Protein AF-A0AAD5MJ75-F1 (afdb_monomer)

pLDDT: mean 92.87, std 4.5, range [61.44, 98.31]

Foldseek 3Di:
DDPVVVVVVVVVVVVVVLVVLCCDPPHPNHDDDDDDPPDPCVVHDPPPDPVNVVVVVVVVVVVVVVVVLVVVQVVAFDDDPPDTDDDPVVSD

Solvent-accessible surface area (backbone atoms only — not comparable to full-atom values): 5673 Å² total; per-residue (Å²): 135,56,73,68,56,54,52,53,51,50,53,51,52,51,54,54,47,53,58,50,34,28,68,30,90,90,37,96,64,44,48,87,84,85,78,61,83,83,46,93,60,51,97,53,64,59,87,92,33,74,63,37,56,50,52,53,52,50,51,56,49,53,53,50,54,52,51,52,51,51,51,55,43,71,77,66,37,46,75,54,89,92,62,59,45,70,58,67,85,78,79,105

Radius of gyration: 24.97 Å; Cα contacts (8 Å, |Δi|>4): 42; chains: 1; bounding box: 49×26×70 Å

Secondary structure (DSSP, 8-state):
--HHHHHHHHHHHHHHHHHHHHH-TTSTT--PPPP-TTSTTTTSPPTT-HHHHHHHHHHHHHHHHHHHHHHHHHHH-BS-TT--B--HHHH-

Organism: Parelaphostrongylus tenuis (NCBI:txid148309)

Mean predicted aligned error: 7.21 Å

Sequence (92 aa):
MSARETIRHFNAVAAKNEENLKKNPYSETYVEPRFDKTAHDYGRPPPGSKTEARGIKAGVHVCREILFLCEVINEHAEGEEPNKWIKFGRLF

Structure (mmCIF, N/CA/C/O backbone):
data_AF-A0AAD5MJ75-F1
#
_entry.id   AF-A0AAD5MJ75-F1
#
loop_
_atom_site.group_PDB
_atom_site.id
_atom_site.type_symbol
_atom_site.label_atom_id
_atom_site.label_alt_id
_atom_site.label_comp_id
_atom_site.label_asym_id
_atom_site.label_entity_id
_atom_site.label_seq_id
_atom_site.pdbx_PDB_ins_code
_atom_site.Cartn_x
_atom_site.Cartn_y
_atom_site.Cartn_z
_atom_site.occupancy
_atom_site.B_iso_or_equiv
_atom_site.auth_seq_id
_atom_site.auth_comp_id
_atom_site.auth_asym_id
_atom_site.auth_atom_id
_atom_site.pdbx_PDB_model_num
ATOM 1 N N . MET A 1 1 ? -0.033 -5.463 -42.706 1.00 61.44 1 MET A N 1
ATOM 2 C CA . MET A 1 1 ? 1.113 -4.992 -41.902 1.00 61.44 1 MET A CA 1
ATOM 3 C C . MET A 1 1 ? 2.319 -4.898 -42.813 1.00 61.44 1 MET A C 1
ATOM 5 O O . MET A 1 1 ? 2.654 -5.884 -43.461 1.00 61.44 1 MET A O 1
ATOM 9 N N . SER A 1 2 ? 2.899 -3.709 -42.937 1.00 86.12 2 SER A N 1
ATOM 10 C CA . SER A 1 2 ? 4.098 -3.471 -43.748 1.00 86.12 2 SER A CA 1
ATOM 11 C C . SER A 1 2 ? 5.340 -3.987 -43.015 1.00 86.12 2 SER A C 1
ATOM 13 O O . SER A 1 2 ? 5.433 -3.845 -41.798 1.00 86.12 2 SER A O 1
ATOM 15 N N . ALA A 1 3 ? 6.332 -4.528 -43.730 1.00 88.25 3 ALA A N 1
ATOM 16 C CA . ALA A 1 3 ? 7.586 -5.010 -43.133 1.00 88.25 3 ALA A CA 1
ATOM 17 C C . ALA A 1 3 ? 8.271 -3.949 -42.244 1.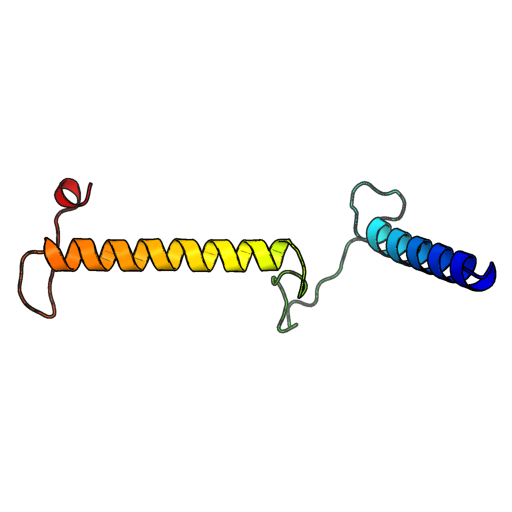00 88.25 3 ALA A C 1
ATOM 19 O O . ALA A 1 3 ? 8.874 -4.270 -41.221 1.00 88.25 3 ALA A O 1
ATOM 20 N N . ARG A 1 4 ? 8.109 -2.662 -42.584 1.00 89.56 4 ARG A N 1
ATOM 21 C CA . ARG A 1 4 ? 8.615 -1.534 -41.785 1.00 89.56 4 ARG A CA 1
ATOM 22 C C . ARG A 1 4 ? 7.930 -1.420 -40.419 1.00 89.56 4 ARG A C 1
ATOM 24 O O . ARG A 1 4 ? 8.588 -1.076 -39.442 1.00 89.56 4 ARG A O 1
ATOM 31 N N . GLU A 1 5 ? 6.634 -1.714 -40.337 1.00 92.69 5 GLU A N 1
ATOM 32 C CA . GLU A 1 5 ? 5.873 -1.698 -39.079 1.00 92.69 5 GLU A CA 1
ATOM 33 C C . GLU A 1 5 ? 6.312 -2.844 -38.167 1.00 92.69 5 GLU A C 1
ATOM 35 O O . GLU A 1 5 ? 6.523 -2.633 -36.973 1.00 92.69 5 GLU A O 1
ATOM 40 N N . THR A 1 6 ? 6.530 -4.032 -38.735 1.00 92.81 6 THR A N 1
ATOM 41 C CA . THR A 1 6 ? 7.022 -5.201 -37.996 1.00 92.81 6 THR A CA 1
ATOM 42 C C . THR A 1 6 ? 8.422 -4.961 -37.433 1.00 92.81 6 THR A C 1
ATOM 44 O O . THR A 1 6 ? 8.644 -5.205 -36.249 1.00 92.81 6 THR A O 1
ATOM 47 N N . ILE A 1 7 ? 9.346 -4.412 -38.234 1.00 93.94 7 ILE A N 1
ATOM 48 C CA . ILE A 1 7 ? 10.700 -4.054 -37.773 1.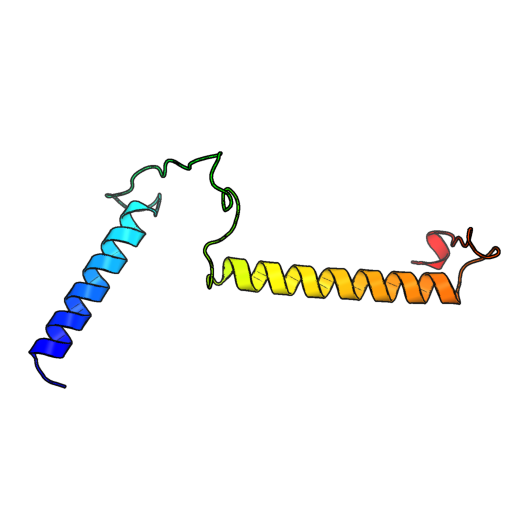00 93.94 7 ILE A CA 1
ATOM 49 C C . ILE A 1 7 ? 10.629 -3.008 -36.655 1.00 93.94 7 ILE A C 1
ATOM 51 O O . ILE A 1 7 ? 11.301 -3.141 -35.633 1.00 93.94 7 ILE A O 1
ATOM 55 N N . ARG A 1 8 ? 9.777 -1.984 -36.805 1.00 94.81 8 ARG A N 1
ATOM 56 C CA . ARG A 1 8 ? 9.581 -0.966 -35.764 1.00 94.81 8 ARG A CA 1
ATOM 57 C C . ARG A 1 8 ? 9.072 -1.582 -34.460 1.00 94.81 8 ARG A C 1
ATOM 59 O O . ARG A 1 8 ? 9.571 -1.229 -33.394 1.00 94.81 8 ARG A O 1
ATOM 66 N N . HIS A 1 9 ? 8.099 -2.487 -34.538 1.00 92.44 9 HIS A N 1
ATOM 67 C CA . HIS A 1 9 ? 7.566 -3.170 -33.363 1.00 92.44 9 HIS A CA 1
ATOM 68 C C . HIS A 1 9 ? 8.628 -4.049 -32.693 1.00 92.44 9 HIS A C 1
ATOM 70 O O . HIS A 1 9 ? 8.802 -3.969 -31.479 1.00 92.44 9 HIS A O 1
ATOM 76 N N . PHE A 1 10 ? 9.386 -4.818 -33.478 1.00 95.50 10 PHE A N 1
ATOM 77 C CA . PHE A 1 10 ? 10.473 -5.654 -32.973 1.00 95.50 10 PHE A CA 1
ATOM 78 C C . PHE A 1 10 ? 11.529 -4.829 -32.230 1.00 95.50 10 PHE A C 1
ATOM 80 O O . PHE A 1 10 ? 11.868 -5.143 -31.091 1.00 95.50 10 PHE A O 1
ATOM 87 N N . ASN A 1 11 ? 11.972 -3.718 -32.822 1.00 95.69 11 ASN A N 1
ATOM 88 C CA . ASN A 1 11 ? 12.946 -2.829 -32.191 1.00 95.69 11 ASN A CA 1
ATOM 89 C C . ASN A 1 11 ? 12.406 -2.211 -30.890 1.00 95.69 11 ASN A C 1
ATOM 91 O O . ASN A 1 11 ? 13.140 -2.100 -29.912 1.00 95.69 11 ASN A O 1
ATOM 95 N N . ALA A 1 12 ? 11.117 -1.854 -30.844 1.00 95.56 12 ALA A N 1
ATOM 96 C CA . ALA A 1 12 ? 10.489 -1.336 -29.628 1.00 95.56 12 ALA A CA 1
ATOM 97 C C . ALA A 1 12 ? 10.425 -2.391 -28.508 1.00 95.56 12 ALA A C 1
ATOM 99 O O . ALA A 1 12 ? 10.671 -2.078 -27.342 1.00 95.56 12 ALA A O 1
ATOM 100 N N . VAL A 1 13 ? 10.122 -3.646 -28.854 1.00 94.44 13 VAL A N 1
ATOM 101 C CA . VAL A 1 13 ? 10.128 -4.764 -27.900 1.00 94.44 13 VAL A CA 1
ATOM 102 C C . VAL A 1 13 ? 11.54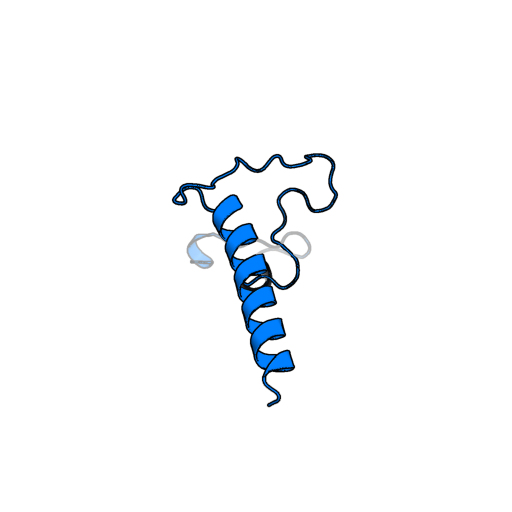5 -5.039 -27.398 1.00 94.44 13 VAL A C 1
ATOM 104 O O . VAL A 1 13 ? 11.728 -5.203 -26.192 1.00 94.44 13 VAL A O 1
ATOM 107 N N . ALA A 1 14 ? 12.542 -5.032 -28.286 1.00 94.38 14 ALA A N 1
ATOM 108 C CA . ALA A 1 14 ? 13.944 -5.226 -27.926 1.00 94.38 14 ALA A CA 1
ATOM 109 C C . ALA A 1 14 ? 14.432 -4.151 -26.941 1.00 94.38 14 ALA A C 1
ATOM 111 O O . ALA A 1 14 ? 14.959 -4.495 -25.885 1.00 94.38 14 ALA A O 1
ATOM 112 N N . ALA A 1 15 ? 14.159 -2.872 -27.225 1.00 94.38 15 ALA A N 1
ATOM 113 C CA . ALA A 1 15 ? 14.519 -1.764 -26.339 1.00 94.38 15 ALA A CA 1
ATOM 114 C C . ALA A 1 15 ? 13.857 -1.893 -24.955 1.00 94.38 15 ALA A C 1
ATOM 116 O O . ALA A 1 15 ? 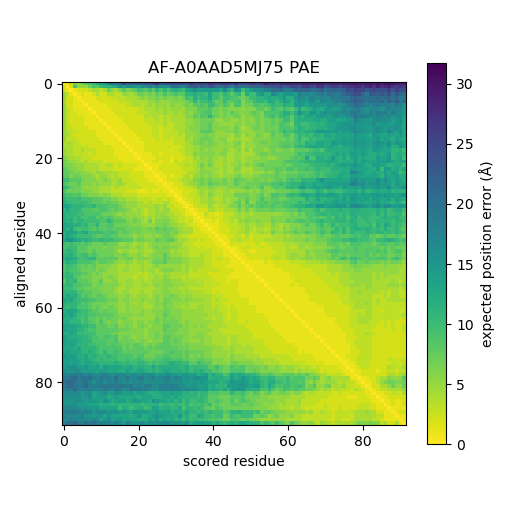14.522 -1.797 -23.926 1.00 94.38 15 ALA A O 1
ATOM 117 N N . LYS A 1 16 ? 12.552 -2.199 -24.912 1.00 93.00 16 LYS A N 1
ATOM 118 C CA . LYS A 1 16 ? 11.832 -2.411 -23.646 1.00 93.00 16 LYS A CA 1
ATOM 119 C C . LYS A 1 16 ? 12.385 -3.602 -22.858 1.00 93.00 16 LYS A C 1
ATOM 121 O O . LYS A 1 16 ? 12.421 -3.568 -21.629 1.00 93.00 16 LYS A O 1
ATOM 126 N N . ASN A 1 17 ? 12.771 -4.675 -23.544 1.00 93.19 17 ASN A N 1
ATOM 127 C CA . ASN A 1 17 ? 13.358 -5.841 -22.898 1.00 93.19 17 ASN A CA 1
ATOM 128 C C . ASN A 1 17 ? 14.720 -5.504 -22.283 1.00 93.19 17 ASN A C 1
ATOM 130 O O . ASN A 1 17 ? 14.966 -5.852 -21.132 1.00 93.19 17 ASN A O 1
ATOM 134 N N . GLU A 1 18 ? 15.560 -4.764 -23.005 1.0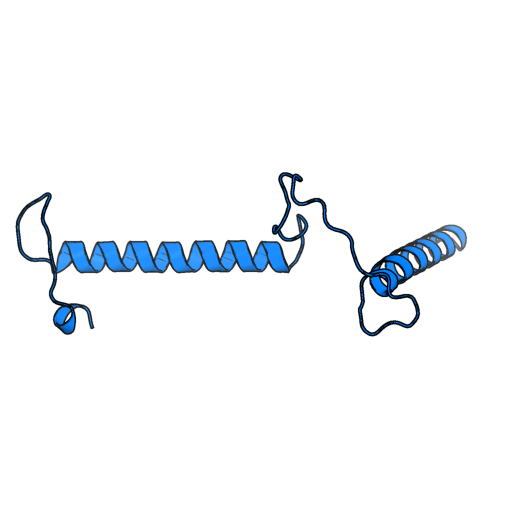0 93.44 18 GLU A N 1
ATOM 135 C CA . GLU A 1 18 ? 16.859 -4.306 -22.508 1.00 93.44 18 GLU A CA 1
ATOM 136 C C . GLU A 1 18 ? 16.719 -3.470 -21.223 1.00 93.44 18 GLU A C 1
ATOM 138 O O . GLU A 1 18 ? 17.431 -3.705 -20.245 1.00 93.44 18 GLU A O 1
ATOM 143 N N . GLU A 1 19 ? 15.752 -2.548 -21.173 1.00 91.00 19 GLU A N 1
ATOM 144 C CA . GLU A 1 19 ? 15.464 -1.768 -19.961 1.00 91.00 19 GLU A CA 1
ATOM 145 C C . GLU A 1 19 ? 15.014 -2.634 -18.775 1.00 91.00 19 GLU A C 1
ATOM 147 O O . GLU A 1 19 ? 15.381 -2.358 -17.630 1.00 91.00 19 GLU A O 1
ATOM 152 N N . ASN A 1 20 ? 14.215 -3.676 -19.026 1.00 89.94 20 ASN A N 1
ATOM 153 C CA . ASN A 1 20 ? 13.760 -4.586 -17.974 1.00 89.94 20 ASN A CA 1
ATOM 154 C C . ASN A 1 20 ? 14.896 -5.468 -17.456 1.00 89.94 20 ASN A C 1
ATOM 156 O O . ASN A 1 20 ? 14.984 -5.686 -16.248 1.00 89.94 20 ASN A O 1
ATOM 160 N N . LEU A 1 21 ? 15.770 -5.949 -18.346 1.00 93.00 21 LEU A N 1
ATOM 161 C CA . LEU A 1 21 ? 16.944 -6.727 -17.961 1.00 93.00 21 LEU A CA 1
ATOM 162 C C . LEU A 1 21 ? 17.856 -5.888 -17.065 1.00 93.00 21 LEU A C 1
ATOM 164 O O . LEU A 1 21 ? 18.166 -6.321 -15.964 1.00 93.00 21 LEU A O 1
ATOM 168 N N . LYS A 1 22 ? 18.145 -4.632 -17.425 1.00 93.38 22 LYS A N 1
ATOM 169 C CA . LYS A 1 22 ? 18.949 -3.731 -16.573 1.00 93.38 22 LYS A CA 1
ATOM 170 C C . LYS A 1 22 ? 18.430 -3.594 -15.137 1.00 93.38 22 LYS A C 1
ATOM 172 O O . LYS A 1 22 ? 19.226 -3.377 -14.235 1.00 93.38 22 LYS A O 1
ATOM 177 N N . LYS A 1 23 ? 17.123 -3.750 -14.902 1.00 89.56 23 LYS A N 1
ATOM 178 C CA . LYS A 1 23 ? 16.500 -3.680 -13.564 1.00 89.56 23 LYS A CA 1
ATOM 179 C C . LYS A 1 23 ? 16.340 -5.043 -12.881 1.00 89.56 23 LYS A C 1
ATOM 181 O O . LYS A 1 23 ? 15.971 -5.089 -11.711 1.00 89.56 23 LYS A O 1
ATOM 186 N N . ASN A 1 24 ? 16.556 -6.143 -13.598 1.00 90.94 24 ASN A N 1
ATOM 187 C CA . ASN A 1 24 ? 16.371 -7.495 -13.089 1.00 90.94 24 ASN A CA 1
ATOM 188 C C . ASN A 1 24 ? 17.667 -8.002 -12.430 1.00 90.94 24 ASN A C 1
ATOM 190 O O . ASN A 1 24 ? 18.634 -8.226 -13.161 1.00 90.94 24 ASN A O 1
ATOM 194 N N . PRO A 1 25 ? 17.681 -8.261 -11.107 1.00 92.62 25 PRO A N 1
ATOM 195 C CA . PRO A 1 25 ? 18.871 -8.734 -10.393 1.00 92.62 25 PRO A CA 1
ATOM 196 C C . PRO A 1 25 ? 19.367 -10.113 -10.852 1.00 92.62 25 PRO A C 1
ATOM 198 O O . PRO A 1 25 ? 20.487 -10.493 -10.533 1.00 92.62 25 PRO A O 1
ATOM 201 N N . TYR A 1 26 ? 18.554 -10.860 -11.602 1.00 94.44 26 TYR A N 1
ATOM 202 C CA . TYR A 1 26 ? 18.908 -12.168 -12.158 1.00 94.44 26 TYR A CA 1
ATOM 203 C C . TYR A 1 26 ? 19.391 -12.105 -13.615 1.00 94.44 26 TYR A C 1
ATOM 205 O O . TYR A 1 26 ? 19.507 -13.144 -14.260 1.00 94.44 26 TYR A O 1
ATOM 213 N N . SER A 1 27 ? 19.612 -10.910 -14.169 1.00 93.56 27 SER A N 1
ATOM 214 C CA . SER A 1 27 ? 20.148 -10.750 -15.524 1.00 93.56 27 SER A CA 1
ATOM 215 C C . SER A 1 27 ? 21.643 -10.432 -15.511 1.00 93.56 27 SER A C 1
ATOM 217 O O . SER A 1 27 ? 22.144 -9.794 -14.588 1.00 93.56 27 SER A O 1
ATOM 219 N N . GLU A 1 28 ? 22.347 -10.812 -16.576 1.00 93.56 28 GLU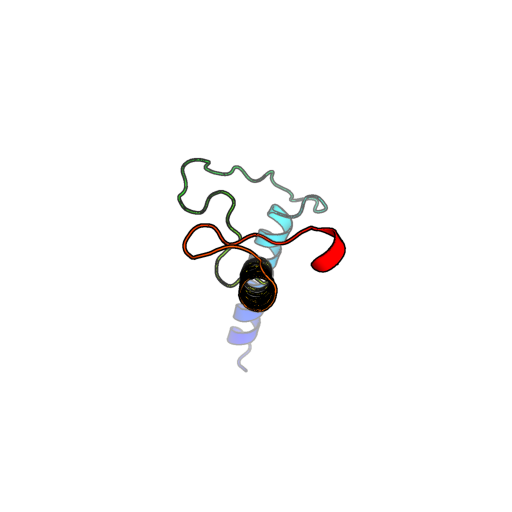 A N 1
ATOM 220 C CA . GLU A 1 28 ? 23.774 -10.501 -16.743 1.00 93.56 28 GLU A CA 1
ATOM 221 C C . GLU A 1 28 ? 24.040 -8.995 -16.896 1.00 93.56 28 GLU A C 1
ATOM 223 O O . GLU A 1 28 ? 25.104 -8.507 -16.531 1.00 93.56 28 GLU A O 1
ATOM 228 N N . THR A 1 29 ? 23.065 -8.241 -17.410 1.00 93.81 29 THR A N 1
ATOM 229 C CA . THR A 1 29 ? 23.164 -6.790 -17.635 1.00 93.81 29 THR A CA 1
ATOM 230 C C . THR A 1 29 ? 22.588 -5.970 -16.482 1.00 93.81 29 THR A C 1
ATOM 232 O O . THR A 1 29 ? 22.238 -4.805 -16.681 1.00 93.81 29 THR A O 1
ATOM 235 N N . TYR A 1 30 ? 22.404 -6.575 -15.307 1.00 94.56 30 TYR A N 1
ATOM 236 C CA . TYR A 1 30 ? 21.819 -5.899 -14.158 1.00 94.56 30 TYR A CA 1
ATOM 237 C C . TYR A 1 30 ? 22.654 -4.691 -13.735 1.00 94.56 30 TYR A C 1
ATOM 239 O O . TYR A 1 30 ? 23.874 -4.764 -13.590 1.00 94.56 30 TYR A O 1
ATOM 247 N N . VAL A 1 31 ? 21.968 -3.582 -13.485 1.00 91.94 31 VAL A N 1
ATOM 248 C CA . VAL A 1 31 ? 22.540 -2.380 -12.896 1.00 91.94 31 VAL A CA 1
ATOM 249 C C . VAL A 1 31 ? 21.729 -2.054 -11.655 1.00 91.94 31 VAL A C 1
ATOM 251 O O . VAL A 1 31 ? 20.509 -1.908 -11.721 1.00 91.94 31 VAL A O 1
ATOM 254 N N . GLU A 1 32 ? 22.413 -1.918 -10.521 1.00 88.62 32 GLU A N 1
ATOM 255 C CA . GLU A 1 32 ? 21.763 -1.554 -9.268 1.00 88.62 32 GLU A CA 1
ATOM 256 C C . GLU A 1 32 ? 21.043 -0.199 -9.412 1.00 88.62 32 GLU A C 1
ATOM 258 O O . GLU A 1 32 ? 21.680 0.814 -9.736 1.00 88.62 32 GLU A O 1
ATOM 263 N N . PRO A 1 33 ? 19.715 -0.147 -9.199 1.00 85.19 33 PRO A N 1
ATOM 264 C CA . PRO A 1 33 ? 18.964 1.084 -9.352 1.00 85.19 33 PRO A CA 1
ATOM 265 C C . PRO A 1 33 ? 19.320 2.062 -8.231 1.00 85.19 33 PRO A C 1
ATOM 267 O O . PRO A 1 33 ? 19.188 1.762 -7.045 1.00 85.19 33 PRO A O 1
ATOM 270 N N . ARG A 1 34 ? 19.730 3.275 -8.609 1.00 86.12 34 ARG A N 1
ATOM 271 C CA . ARG A 1 34 ? 19.879 4.395 -7.674 1.00 86.12 34 ARG A CA 1
ATOM 272 C C . ARG A 1 34 ? 18.572 5.166 -7.611 1.00 86.12 34 ARG A C 1
ATOM 274 O O . ARG A 1 34 ? 18.138 5.727 -8.613 1.00 86.12 34 ARG A O 1
ATOM 281 N N . PHE A 1 35 ? 17.962 5.198 -6.434 1.00 86.19 35 PHE A N 1
ATOM 282 C CA . PHE A 1 35 ? 16.715 5.918 -6.213 1.00 86.19 35 PHE A CA 1
ATOM 283 C C . PHE A 1 35 ? 16.970 7.289 -5.589 1.00 86.19 35 PHE A C 1
ATOM 285 O O . PHE A 1 35 ? 17.731 7.413 -4.627 1.00 86.19 35 PHE A O 1
ATOM 292 N N . ASP A 1 36 ? 16.287 8.305 -6.110 1.00 91.62 36 ASP A N 1
ATOM 293 C CA . ASP A 1 36 ? 16.232 9.624 -5.493 1.00 91.62 36 ASP A CA 1
ATOM 294 C C . ASP A 1 36 ? 15.224 9.611 -4.339 1.00 91.62 36 ASP A C 1
ATOM 296 O O . ASP A 1 36 ? 14.020 9.486 -4.547 1.00 91.62 36 ASP A O 1
ATOM 300 N N . LYS A 1 37 ? 15.727 9.742 -3.108 1.00 91.69 37 LYS A N 1
ATOM 301 C CA . LYS A 1 37 ? 14.909 9.751 -1.885 1.00 91.69 37 LYS A CA 1
ATOM 302 C C . LYS A 1 37 ? 14.090 11.030 -1.711 1.00 91.69 37 LYS A C 1
ATOM 304 O O . LYS A 1 37 ? 13.208 11.062 -0.858 1.00 91.69 37 LYS A O 1
ATOM 309 N N . THR A 1 38 ? 14.410 12.080 -2.464 1.00 95.12 38 THR A N 1
ATOM 310 C CA . THR A 1 38 ? 13.702 13.367 -2.427 1.00 95.12 38 THR A CA 1
ATOM 311 C C . THR A 1 38 ? 12.598 13.462 -3.475 1.00 95.12 38 THR A C 1
ATOM 313 O O . THR A 1 38 ? 11.792 14.391 -3.433 1.00 95.12 38 THR A O 1
ATOM 316 N N . ALA A 1 39 ? 12.516 12.481 -4.378 1.00 92.62 39 ALA A N 1
ATOM 317 C CA . ALA A 1 39 ? 11.454 12.406 -5.363 1.00 92.62 39 ALA A CA 1
ATOM 318 C C . ALA A 1 39 ? 10.085 12.224 -4.687 1.00 92.62 39 ALA A C 1
ATOM 320 O O . ALA A 1 39 ? 9.924 11.438 -3.753 1.00 92.62 39 ALA A O 1
ATOM 321 N N . HIS A 1 40 ? 9.072 12.934 -5.189 1.00 91.88 40 HIS A N 1
ATOM 322 C CA . HIS A 1 40 ? 7.702 12.883 -4.663 1.00 91.88 40 HIS A CA 1
ATOM 323 C C . HIS A 1 40 ? 7.086 11.469 -4.719 1.00 91.88 40 HIS A C 1
ATOM 325 O O . HIS A 1 40 ? 6.237 11.101 -3.904 1.00 91.88 40 HIS A O 1
ATOM 331 N N . ASP A 1 41 ? 7.500 10.673 -5.698 1.00 89.06 41 ASP A N 1
ATOM 332 C CA . ASP A 1 41 ? 7.065 9.300 -5.925 1.00 89.06 41 ASP A CA 1
ATOM 333 C C . ASP A 1 41 ? 8.037 8.255 -5.359 1.00 89.06 41 ASP A C 1
ATOM 335 O O . ASP A 1 41 ? 7.856 7.057 -5.590 1.00 89.06 41 ASP A O 1
ATOM 339 N N . TYR A 1 42 ? 9.032 8.665 -4.565 1.00 91.88 42 TYR A N 1
ATOM 340 C CA . TYR A 1 42 ? 9.914 7.724 -3.885 1.00 91.88 42 TYR A CA 1
ATOM 341 C C . TYR A 1 42 ? 9.107 6.754 -3.008 1.00 91.88 42 TYR A C 1
ATOM 343 O O . TYR A 1 42 ? 8.239 7.147 -2.227 1.00 91.88 42 TYR A O 1
ATOM 351 N N . GLY A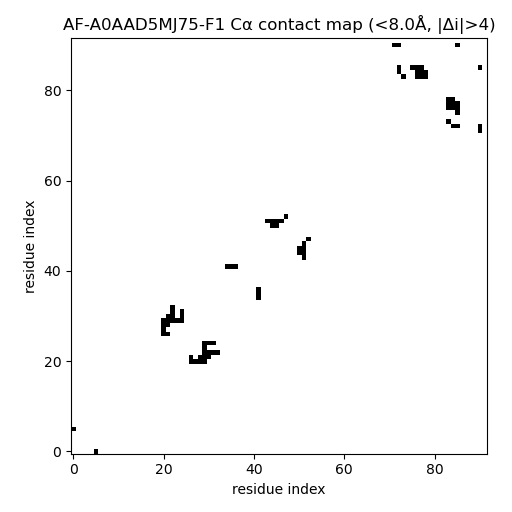 1 43 ? 9.378 5.454 -3.155 1.00 88.81 43 GLY A N 1
ATOM 352 C CA . GLY A 1 43 ? 8.646 4.395 -2.456 1.00 88.81 43 GLY A CA 1
ATOM 353 C C . GLY A 1 43 ? 7.240 4.117 -3.002 1.00 88.81 43 GLY A C 1
ATOM 354 O O . GLY A 1 43 ? 6.541 3.262 -2.452 1.00 88.81 43 GLY A O 1
ATOM 355 N N . ARG A 1 44 ? 6.814 4.783 -4.083 1.00 91.19 44 ARG A N 1
ATOM 356 C CA . ARG A 1 44 ? 5.547 4.491 -4.761 1.00 91.19 44 ARG A CA 1
ATOM 357 C C . ARG A 1 44 ? 5.763 3.543 -5.943 1.00 91.19 44 ARG A C 1
ATOM 359 O O . ARG A 1 44 ? 6.793 3.602 -6.616 1.00 91.19 44 ARG A O 1
ATOM 366 N N . PRO A 1 45 ? 4.805 2.642 -6.218 1.00 92.12 45 PRO A N 1
ATOM 367 C CA . PRO A 1 45 ? 4.847 1.850 -7.436 1.00 92.12 45 PRO A CA 1
ATOM 368 C C . PRO A 1 45 ? 4.701 2.759 -8.668 1.00 92.12 45 PRO A C 1
ATOM 370 O O . PRO A 1 45 ? 4.031 3.789 -8.581 1.00 92.12 45 PRO A O 1
ATOM 373 N N . PRO A 1 46 ? 5.253 2.368 -9.831 1.00 90.25 46 PRO A N 1
ATOM 374 C CA . PRO A 1 46 ? 5.070 3.129 -11.059 1.00 90.25 46 PRO A CA 1
ATOM 375 C C . PRO A 1 46 ? 3.579 3.305 -11.396 1.00 90.25 46 PRO A C 1
ATOM 377 O O . PRO A 1 46 ? 2.828 2.321 -11.280 1.00 90.25 46 PRO A O 1
ATOM 380 N N . PRO A 1 47 ? 3.157 4.494 -11.860 1.00 91.56 47 PRO A N 1
ATOM 381 C CA . PRO A 1 47 ? 1.785 4.731 -12.293 1.00 91.56 47 PRO A CA 1
ATOM 382 C C . PRO A 1 47 ? 1.358 3.765 -13.404 1.00 91.56 47 PRO A C 1
ATOM 384 O O . PRO A 1 47 ? 2.126 3.462 -14.321 1.00 91.56 47 PRO A O 1
ATOM 387 N N . GLY A 1 48 ? 0.138 3.246 -13.315 1.00 93.31 48 GLY A N 1
ATOM 388 C CA . GLY A 1 48 ? -0.420 2.250 -14.231 1.00 93.31 48 GLY A CA 1
ATOM 389 C C . GLY A 1 48 ? 0.138 0.834 -14.049 1.00 93.31 48 GLY A C 1
ATOM 390 O O . GLY A 1 48 ? -0.232 -0.078 -14.794 1.00 93.31 48 GLY A O 1
ATOM 391 N N . SER A 1 49 ? 1.028 0.605 -13.079 1.00 93.81 49 SER A N 1
ATOM 392 C CA . SER A 1 49 ? 1.566 -0.732 -12.828 1.00 93.81 49 SER A CA 1
ATOM 393 C C . SER A 1 49 ? 0.542 -1.645 -12.147 1.00 93.81 49 SER A C 1
ATOM 395 O O . SER A 1 49 ? -0.335 -1.221 -11.395 1.00 93.81 49 SER A O 1
ATOM 397 N N . LYS A 1 50 ? 0.702 -2.963 -12.327 1.00 95.44 50 LYS A N 1
ATOM 398 C CA . LYS A 1 50 ? -0.106 -3.954 -11.593 1.00 95.44 50 LYS A CA 1
ATOM 399 C C . LYS A 1 50 ? 0.070 -3.835 -10.074 1.00 95.44 50 LYS A C 1
ATOM 401 O O . LYS A 1 50 ? -0.832 -4.207 -9.332 1.00 95.44 50 LYS A O 1
ATOM 406 N N . THR A 1 51 ? 1.228 -3.365 -9.611 1.00 95.06 51 THR A N 1
ATOM 407 C CA . THR A 1 51 ? 1.495 -3.156 -8.183 1.00 95.06 51 THR A CA 1
ATOM 408 C C . THR A 1 51 ? 0.656 -2.010 -7.632 1.00 95.06 51 THR A C 1
ATOM 410 O O . THR A 1 51 ? 0.023 -2.194 -6.597 1.00 95.06 51 THR A O 1
ATOM 413 N N . GLU A 1 52 ? 0.568 -0.888 -8.350 1.00 95.94 52 GLU A N 1
ATOM 414 C CA . GLU A 1 52 ? -0.328 0.218 -7.992 1.00 95.94 52 GLU A CA 1
ATOM 415 C C . GLU A 1 52 ? -1.789 -0.247 -7.940 1.00 95.94 52 GLU A C 1
ATOM 417 O O . GLU A 1 52 ? -2.455 -0.077 -6.920 1.00 95.94 52 GLU A O 1
ATOM 422 N N . ALA A 1 53 ? -2.260 -0.935 -8.986 1.00 97.31 53 ALA A N 1
ATOM 423 C CA . ALA A 1 53 ? -3.630 -1.444 -9.042 1.00 97.31 53 ALA A CA 1
ATOM 424 C C . ALA A 1 53 ? -3.970 -2.377 -7.862 1.00 97.31 53 ALA A C 1
ATOM 426 O O . ALA A 1 53 ? -5.060 -2.299 -7.291 1.00 97.31 53 ALA A O 1
ATOM 427 N N . ARG A 1 54 ? -3.033 -3.250 -7.460 1.00 97.69 54 ARG A N 1
ATOM 428 C CA . ARG A 1 54 ? -3.202 -4.098 -6.268 1.00 97.69 54 ARG A CA 1
ATOM 429 C C . ARG A 1 54 ? -3.232 -3.278 -4.980 1.00 97.69 54 ARG A C 1
ATOM 431 O O . ARG A 1 54 ? -4.065 -3.569 -4.128 1.00 97.69 54 ARG A O 1
ATOM 438 N N . GLY A 1 55 ? -2.370 -2.269 -4.853 1.00 96.25 55 GLY A N 1
ATOM 439 C CA . GLY A 1 55 ? -2.349 -1.368 -3.698 1.00 96.25 55 GLY A CA 1
ATOM 440 C C . GLY A 1 55 ? -3.674 -0.626 -3.523 1.00 96.25 55 GLY A C 1
ATOM 441 O O . GLY A 1 55 ? -4.246 -0.643 -2.437 1.00 96.25 55 GLY A O 1
ATOM 442 N N . ILE A 1 56 ? -4.218 -0.075 -4.613 1.00 96.62 56 ILE A N 1
ATOM 443 C CA . ILE A 1 56 ? -5.533 0.584 -4.616 1.00 96.62 56 ILE A CA 1
ATOM 444 C C . ILE A 1 56 ? -6.626 -0.402 -4.192 1.00 96.62 56 ILE A C 1
ATOM 446 O O . ILE A 1 56 ? -7.419 -0.102 -3.300 1.00 96.62 56 ILE A O 1
ATOM 450 N N . LYS A 1 57 ? 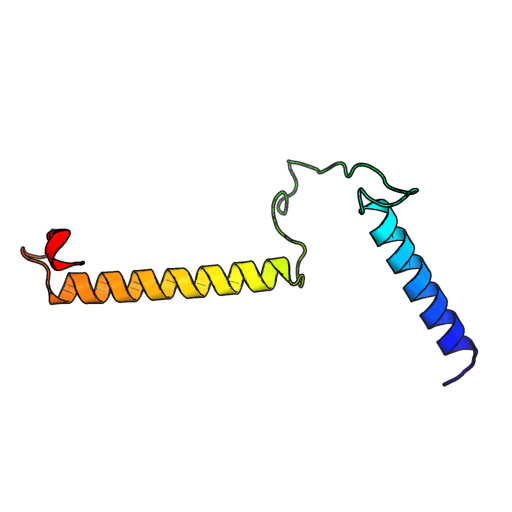-6.655 -1.601 -4.789 1.00 98.00 57 LYS A N 1
ATOM 451 C CA . LYS A 1 57 ? -7.654 -2.626 -4.455 1.00 98.00 57 LYS A CA 1
ATOM 452 C C . LYS A 1 57 ? -7.593 -3.030 -2.978 1.00 98.00 57 LYS A C 1
ATOM 454 O O . LYS A 1 57 ? -8.641 -3.160 -2.351 1.00 98.00 57 LYS A O 1
ATOM 459 N N . ALA A 1 58 ? -6.391 -3.224 -2.434 1.00 97.69 58 ALA A N 1
ATOM 460 C CA . ALA A 1 58 ? -6.195 -3.555 -1.026 1.00 97.69 58 ALA A CA 1
ATOM 461 C C . ALA A 1 58 ? -6.671 -2.418 -0.109 1.00 97.69 58 ALA A C 1
ATOM 463 O O . ALA A 1 58 ? -7.400 -2.681 0.841 1.00 97.69 58 ALA A O 1
ATOM 464 N N . GLY A 1 59 ? -6.339 -1.164 -0.438 1.00 97.38 59 GLY A N 1
ATOM 465 C CA . GLY A 1 59 ? -6.810 0.006 0.306 1.00 97.38 59 GLY A CA 1
ATOM 466 C C . GLY A 1 59 ? -8.336 0.096 0.338 1.00 97.38 59 GLY A C 1
ATOM 467 O O . GLY A 1 59 ? -8.923 0.192 1.410 1.00 97.38 59 GLY A O 1
ATOM 468 N N . VAL A 1 60 ? -8.991 -0.040 -0.820 1.00 98.25 60 VAL A N 1
ATOM 469 C CA . VAL A 1 60 ? -10.462 -0.058 -0.911 1.00 98.25 60 VAL A CA 1
ATOM 470 C C . VAL A 1 60 ? -11.063 -1.190 -0.077 1.00 98.25 60 VAL A C 1
ATOM 472 O O . VAL A 1 60 ? -12.072 -0.980 0.590 1.00 98.25 60 VAL A O 1
ATOM 475 N N . HIS A 1 61 ? -10.466 -2.382 -0.110 1.00 98.31 61 HIS A N 1
ATOM 476 C CA . HIS A 1 61 ? -10.949 -3.516 0.672 1.00 98.31 61 HIS A CA 1
ATOM 477 C C . HIS A 1 61 ? -10.854 -3.245 2.178 1.00 98.31 61 HIS A C 1
ATOM 479 O O . HIS A 1 61 ? -11.868 -3.342 2.857 1.00 98.31 61 HIS A O 1
ATOM 485 N N . VAL A 1 62 ? -9.692 -2.815 2.679 1.00 98.31 62 VAL A N 1
ATOM 486 C CA . VAL A 1 62 ? -9.497 -2.504 4.106 1.00 98.31 62 VAL A CA 1
ATOM 487 C C . VAL A 1 62 ? -10.424 -1.380 4.569 1.00 98.31 62 VAL A C 1
ATOM 489 O O . VAL A 1 62 ? -11.024 -1.487 5.632 1.00 98.31 62 VAL A O 1
ATOM 492 N N . CYS A 1 63 ? -10.610 -0.328 3.765 1.00 98.19 63 CYS A N 1
ATOM 493 C CA . CYS A 1 63 ? -11.559 0.739 4.089 1.00 98.19 63 CYS A CA 1
ATOM 494 C C . CYS A 1 63 ? -12.992 0.216 4.257 1.00 98.19 63 CYS A C 1
ATOM 496 O O . CYS A 1 63 ? -13.699 0.678 5.148 1.00 98.19 63 CYS A O 1
ATOM 498 N N . ARG A 1 64 ? -13.424 -0.746 3.432 1.00 98.25 64 ARG A N 1
ATOM 499 C CA . ARG A 1 64 ? -14.751 -1.367 3.572 1.00 98.25 64 ARG A CA 1
ATOM 500 C C . ARG A 1 64 ? -14.868 -2.179 4.859 1.00 98.25 64 ARG A C 1
ATOM 502 O O . ARG A 1 64 ? -15.879 -2.052 5.534 1.00 98.25 64 ARG A O 1
ATOM 509 N N . GLU A 1 65 ? -13.837 -2.942 5.218 1.00 98.06 65 GLU A N 1
ATOM 510 C CA . GLU A 1 65 ? -13.812 -3.690 6.485 1.00 98.06 65 GLU A CA 1
ATOM 511 C C . GLU A 1 65 ? -13.867 -2.750 7.699 1.00 98.06 65 GLU A C 1
ATOM 513 O O . GLU A 1 65 ? -14.563 -3.030 8.668 1.00 98.06 65 GLU A O 1
ATOM 518 N N . ILE A 1 66 ? -13.183 -1.600 7.638 1.00 97.44 66 ILE A N 1
ATOM 519 C CA . ILE A 1 66 ? -13.233 -0.583 8.700 1.00 97.44 66 ILE A CA 1
ATOM 520 C C . ILE A 1 66 ? -14.637 0.016 8.822 1.00 97.44 66 ILE A C 1
ATOM 522 O O . ILE A 1 66 ? -15.128 0.177 9.935 1.00 97.44 66 ILE A O 1
ATOM 526 N N . LEU A 1 67 ? -15.291 0.339 7.702 1.00 97.56 67 LEU A N 1
ATOM 527 C CA . LEU A 1 67 ? -16.663 0.857 7.725 1.00 97.56 67 LEU A CA 1
ATOM 528 C C . LEU A 1 67 ? -17.629 -0.161 8.332 1.00 97.56 67 LEU A C 1
ATOM 530 O O . LEU A 1 67 ? -18.375 0.188 9.241 1.00 97.56 67 LEU A O 1
ATOM 534 N N . PHE A 1 68 ? -17.542 -1.418 7.897 1.00 96.75 68 PHE A N 1
ATOM 535 C CA . PHE A 1 68 ? -18.331 -2.507 8.464 1.00 96.75 68 PHE A CA 1
ATOM 536 C C . PHE A 1 68 ? -18.080 -2.663 9.971 1.00 96.75 68 PHE A C 1
ATOM 538 O O . PHE A 1 68 ? -19.018 -2.756 10.756 1.00 96.75 68 PHE A O 1
ATOM 545 N N . LEU A 1 69 ? -16.818 -2.609 10.405 1.00 95.12 69 LEU A N 1
ATOM 546 C CA . LEU A 1 69 ? -16.469 -2.632 11.824 1.00 95.12 69 LEU A CA 1
ATOM 547 C C . LEU A 1 69 ? -17.120 -1.469 12.592 1.00 95.12 69 LEU A C 1
ATOM 549 O O . LEU A 1 69 ? -17.664 -1.676 13.675 1.00 95.12 69 LEU A O 1
ATOM 553 N N . CYS A 1 70 ? -17.084 -0.254 12.046 1.00 93.62 70 CYS A N 1
ATOM 554 C CA . CYS A 1 70 ? -17.727 0.905 12.661 1.00 93.62 70 CYS A CA 1
ATOM 555 C C . CYS A 1 70 ? -19.252 0.745 12.755 1.00 93.62 70 CYS A C 1
ATOM 557 O O . CYS A 1 70 ? -19.824 1.126 13.774 1.00 93.62 70 CYS A O 1
ATOM 559 N N . GLU A 1 71 ? -19.899 0.168 11.740 1.00 94.38 71 GLU A N 1
ATOM 560 C CA . GLU A 1 71 ? -21.337 -0.142 11.751 1.00 94.38 71 GLU A CA 1
ATOM 561 C C . GLU A 1 71 ? -21.675 -1.147 12.862 1.00 94.38 71 GLU A C 1
ATOM 563 O O . GLU A 1 71 ? -22.518 -0.860 13.712 1.00 94.38 71 GLU A O 1
ATOM 568 N N . VAL A 1 72 ? -20.933 -2.257 12.939 1.00 94.00 72 VAL A N 1
ATOM 569 C CA . VAL A 1 72 ? -21.093 -3.289 13.980 1.00 94.00 72 VAL A CA 1
ATOM 570 C C . VAL A 1 72 ? -20.906 -2.704 15.382 1.00 94.00 72 VAL A C 1
ATOM 572 O O . VAL A 1 72 ? -21.692 -2.982 16.291 1.00 94.00 72 VAL A O 1
ATOM 575 N N . ILE A 1 73 ? -19.883 -1.864 15.578 1.00 93.38 73 ILE A N 1
ATOM 576 C CA . ILE A 1 73 ? -19.669 -1.173 16.855 1.00 93.38 73 ILE A CA 1
ATOM 577 C C . ILE A 1 73 ? -20.850 -0.247 17.145 1.00 93.38 73 ILE A C 1
ATOM 579 O O . ILE A 1 73 ? -21.368 -0.267 18.253 1.00 93.38 73 ILE A O 1
ATOM 583 N N . ASN A 1 74 ? -21.307 0.546 16.178 1.00 92.00 74 ASN A N 1
ATOM 584 C CA . ASN A 1 74 ? -22.396 1.494 16.396 1.00 92.00 74 ASN A CA 1
ATOM 585 C C . ASN A 1 74 ? -23.721 0.810 16.790 1.00 92.00 74 ASN A C 1
ATOM 587 O O . ASN A 1 74 ? -24.476 1.382 17.578 1.00 92.00 74 ASN A O 1
ATOM 591 N N . GLU A 1 75 ? -23.981 -0.397 16.280 1.00 92.88 75 GLU A N 1
ATOM 592 C CA . GLU A 1 75 ? -25.177 -1.199 16.585 1.00 92.88 75 GLU A CA 1
ATOM 593 C C . GLU A 1 75 ? -25.112 -1.927 17.936 1.00 92.88 75 GLU A C 1
ATOM 595 O O . GLU A 1 75 ? -26.145 -2.168 18.567 1.00 92.88 75 GLU A O 1
ATOM 600 N N . HIS A 1 76 ? -23.916 -2.309 18.388 1.00 94.00 76 HIS A N 1
ATOM 601 C CA . HIS A 1 76 ? -23.746 -3.176 19.560 1.00 94.00 76 HIS A CA 1
ATOM 602 C C . HIS A 1 76 ? -23.005 -2.537 20.737 1.00 94.00 76 HIS A C 1
ATOM 604 O O . HIS A 1 76 ? -22.897 -3.171 21.792 1.00 94.00 76 HIS A O 1
ATOM 610 N N . ALA A 1 77 ? -22.487 -1.323 20.574 1.00 94.38 77 ALA A N 1
ATOM 611 C CA . ALA A 1 77 ? -21.781 -0.610 21.624 1.00 94.38 77 ALA A CA 1
ATOM 612 C C . ALA A 1 77 ? -22.686 -0.247 22.806 1.00 94.38 77 ALA A C 1
ATOM 614 O O . ALA A 1 77 ? -23.901 -0.089 22.696 1.00 94.38 77 ALA A O 1
ATOM 615 N N . GLU A 1 78 ? -22.037 -0.091 23.950 1.00 94.94 78 GLU A N 1
ATOM 616 C CA . GLU A 1 78 ? -22.581 0.458 25.180 1.00 94.94 78 GLU A CA 1
ATOM 617 C C . GLU A 1 78 ? -22.077 1.902 25.357 1.00 94.94 78 GLU A C 1
ATOM 619 O O . GLU A 1 78 ? -21.057 2.301 24.784 1.00 94.94 78 GLU A O 1
ATOM 624 N N . GLY A 1 79 ? -22.779 2.689 26.175 1.00 92.69 79 GLY A N 1
ATOM 625 C CA . GLY A 1 79 ? -22.473 4.102 26.405 1.00 92.69 79 GLY A CA 1
ATOM 626 C C . GLY A 1 79 ? -23.211 5.057 25.463 1.00 92.69 79 GLY A C 1
ATOM 627 O O . GLY A 1 79 ? -23.950 4.644 24.574 1.00 92.69 79 GLY A O 1
ATOM 628 N N . GLU A 1 80 ? -23.005 6.351 25.690 1.00 90.62 80 GLU A N 1
ATOM 629 C CA . GLU A 1 80 ? -23.653 7.443 24.958 1.00 90.62 80 GLU A CA 1
ATOM 630 C C . GLU A 1 80 ? -22.642 8.181 24.076 1.00 90.62 80 GLU A C 1
ATOM 632 O O . GLU A 1 80 ? -21.441 8.195 24.361 1.00 90.62 80 GLU A O 1
ATOM 637 N N . GLU A 1 81 ? -23.128 8.832 23.019 1.00 88.06 81 GLU A N 1
ATOM 638 C CA . GLU A 1 81 ? -22.305 9.681 22.152 1.00 88.06 81 GLU A CA 1
ATOM 639 C C . GLU A 1 81 ? -21.616 10.792 22.979 1.00 88.06 81 GLU A C 1
ATOM 641 O O . GLU A 1 81 ? -22.280 11.438 23.797 1.00 88.06 81 GLU A O 1
ATOM 646 N N . PRO A 1 82 ? -20.304 11.055 22.809 1.00 90.62 82 PRO A N 1
ATOM 647 C CA .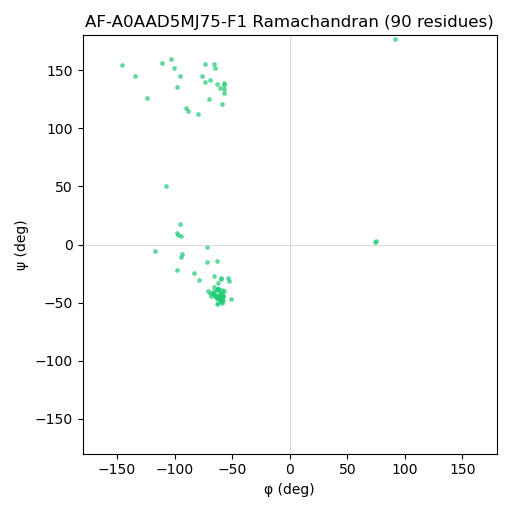 PRO A 1 82 ? -19.385 10.507 21.802 1.00 90.62 82 PRO A CA 1
ATOM 648 C C . PRO A 1 82 ? -18.566 9.283 22.246 1.00 90.62 82 PRO A C 1
ATOM 650 O O . PRO A 1 82 ? -17.657 8.849 21.543 1.00 90.62 82 PRO A O 1
ATOM 653 N N . ASN A 1 83 ? -18.845 8.725 23.423 1.00 89.81 83 ASN A N 1
ATOM 654 C CA . ASN A 1 83 ? -17.995 7.733 24.082 1.00 89.81 83 ASN A CA 1
ATOM 655 C C . ASN A 1 83 ? -18.598 6.321 24.034 1.00 89.81 83 ASN A C 1
ATOM 657 O O . ASN A 1 83 ? -18.685 5.636 25.056 1.00 89.81 83 ASN A O 1
ATOM 661 N N . LYS A 1 84 ? -19.011 5.878 22.844 1.00 91.12 84 LYS A N 1
ATOM 662 C CA . LYS A 1 84 ? -19.459 4.497 22.619 1.00 91.12 84 LYS A CA 1
ATOM 663 C C . LYS A 1 84 ? -18.289 3.516 22.712 1.00 91.12 84 LYS A C 1
ATOM 665 O O . LYS A 1 84 ? -17.195 3.796 22.221 1.00 91.12 84 LYS A O 1
ATOM 670 N N . TRP A 1 85 ? -18.516 2.346 23.303 1.00 92.62 85 TRP A N 1
ATOM 671 C CA . TRP A 1 85 ? -17.495 1.303 23.446 1.00 92.62 85 TRP A CA 1
ATOM 672 C C . TRP A 1 85 ? -18.092 -0.106 23.344 1.00 92.62 85 TRP A C 1
ATOM 674 O O . TRP A 1 85 ? -19.259 -0.326 23.643 1.00 92.62 85 TRP A O 1
ATOM 684 N N . ILE A 1 86 ? -17.286 -1.090 22.938 1.00 95.31 86 ILE A N 1
ATOM 685 C CA . ILE A 1 86 ? -17.680 -2.506 22.890 1.00 95.31 86 ILE A CA 1
ATOM 686 C C . ILE A 1 86 ? -16.570 -3.374 23.485 1.00 95.31 86 ILE A C 1
ATOM 688 O O . ILE A 1 86 ? -15.383 -3.077 23.340 1.00 95.31 86 ILE A O 1
ATOM 692 N N . LYS A 1 87 ? -16.936 -4.463 24.168 1.00 94.88 87 LYS A N 1
ATOM 693 C CA . LYS A 1 87 ? -15.954 -5.451 24.636 1.00 94.88 87 LYS A CA 1
ATOM 694 C C . LYS A 1 87 ? -15.447 -6.274 23.461 1.00 94.88 87 LYS A C 1
ATOM 696 O O . LYS A 1 87 ? -16.238 -6.735 22.645 1.00 94.88 87 LYS A O 1
ATOM 701 N N . PHE A 1 88 ? -14.148 -6.559 23.454 1.00 93.50 88 PHE A N 1
ATOM 702 C CA . PHE A 1 88 ? -13.518 -7.396 22.433 1.00 93.50 88 PHE A CA 1
ATOM 703 C C . PHE A 1 88 ? -14.247 -8.735 22.226 1.00 93.50 88 PHE A C 1
ATOM 705 O O . PHE A 1 88 ? -14.586 -9.067 21.104 1.00 93.50 88 PHE A O 1
ATOM 712 N N . GLY A 1 89 ? -14.594 -9.458 23.298 1.00 94.38 89 GLY A N 1
ATOM 713 C CA . GLY A 1 89 ? -15.293 -10.750 23.185 1.00 94.38 89 GLY A CA 1
ATOM 714 C C . GLY A 1 89 ? -16.763 -10.685 22.751 1.00 94.38 89 GLY A C 1
ATOM 715 O O . GLY A 1 89 ? -17.403 -11.720 22.675 1.00 94.38 89 GLY A O 1
ATOM 716 N N . ARG A 1 90 ? -17.332 -9.491 22.551 1.00 89.69 90 ARG A N 1
ATOM 717 C CA . ARG A 1 90 ? -18.642 -9.315 21.899 1.00 89.69 90 ARG A CA 1
ATOM 718 C C . ARG A 1 90 ? -18.483 -8.953 20.418 1.00 89.69 90 ARG A C 1
ATOM 720 O O . ARG A 1 90 ? -19.416 -9.124 19.647 1.00 89.69 90 ARG A O 1
ATOM 727 N N . LEU A 1 91 ? -17.320 -8.418 20.053 1.00 90.81 91 LEU A N 1
ATOM 728 C CA . LEU A 1 91 ? -16.957 -8.045 18.691 1.00 90.81 91 LEU A CA 1
ATOM 729 C C . LEU A 1 91 ? -16.428 -9.242 17.874 1.00 90.81 91 LEU A C 1
ATOM 731 O O . LEU A 1 91 ? -16.501 -9.215 16.649 1.00 90.81 91 LEU A O 1
ATOM 735 N N . PHE A 1 92 ? -15.903 -10.263 18.557 1.00 87.69 92 PHE A N 1
ATOM 736 C CA . PHE A 1 92 ? -15.385 -11.527 18.022 1.00 87.69 92 PHE A CA 1
ATOM 737 C C . PHE A 1 92 ? -16.180 -12.699 18.591 1.00 87.69 92 PHE A C 1
ATOM 739 O O . PHE A 1 92 ? -16.371 -13.686 17.848 1.00 87.69 92 PHE A O 1
#

InterPro domains:
  IPR026111 Actin-binding Rho-activating protein [PTHR22739] (3-92)
  IPR038095 Costars domain superfamily [G3DSA:1.10.10.1540] (55-92)